Protein AF-A0A9J6C6T1-F1 (afdb_monomer)

Secondary structure (DSSP, 8-state):
--------------GGGGS-EE-SSS-------TTSPP-----EES-TT-EEEEEE-TTS--EEEEEE--

Radius of gyration: 20.82 Å; Cα contacts (8 Å, |Δi|>4): 64; chains: 1; bounding box: 55×36×50 Å

Structure (mmCIF, N/CA/C/O backbone):
data_AF-A0A9J6C6T1-F1
#
_entry.id   AF-A0A9J6C6T1-F1
#
loop_
_atom_site.group_PDB
_atom_site.id
_atom_site.type_symbol
_atom_site.label_atom_id
_atom_site.label_alt_id
_atom_site.label_comp_id
_atom_site.label_asym_id
_atom_site.label_entity_id
_atom_site.label_seq_id
_atom_site.pdbx_PDB_ins_code
_atom_site.Cartn_x
_atom_site.Cartn_y
_atom_site.Cartn_z
_atom_site.occupancy
_atom_site.B_iso_or_equiv
_atom_site.auth_seq_id
_atom_site.auth_comp_id
_atom_site.auth_asym_id
_atom_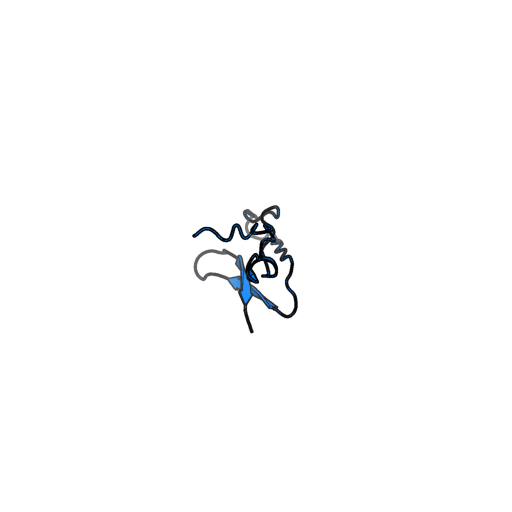site.auth_atom_id
_atom_site.pdbx_PDB_model_num
ATOM 1 N N . MET A 1 1 ? 42.273 24.294 -33.068 1.00 43.97 1 MET A N 1
ATOM 2 C CA . MET A 1 1 ? 41.607 24.973 -31.934 1.00 43.97 1 MET A CA 1
ATOM 3 C C . MET A 1 1 ? 40.168 25.256 -32.327 1.00 43.97 1 MET A C 1
ATOM 5 O O . MET A 1 1 ? 39.965 25.962 -33.305 1.00 43.97 1 MET A O 1
ATOM 9 N N . LYS A 1 2 ? 39.247 24.681 -31.540 1.00 39.81 2 LYS A N 1
ATOM 10 C CA . LYS A 1 2 ? 37.773 24.712 -31.563 1.00 39.81 2 LYS A CA 1
ATOM 11 C C . LYS A 1 2 ? 37.071 24.007 -32.739 1.00 39.81 2 LYS A C 1
ATOM 13 O O . LYS A 1 2 ? 36.562 24.637 -33.656 1.00 39.81 2 LYS A O 1
ATOM 18 N N . GLU A 1 3 ? 36.955 22.684 -32.644 1.00 44.06 3 GLU A N 1
ATOM 19 C CA . GLU A 1 3 ? 35.777 21.996 -33.180 1.00 44.06 3 GLU A CA 1
ATOM 20 C C . GLU A 1 3 ? 34.562 22.360 -32.309 1.00 44.06 3 GLU A C 1
ATOM 22 O O . GLU A 1 3 ? 34.504 22.046 -31.121 1.00 44.06 3 GLU A O 1
ATOM 27 N N . SER A 1 4 ? 33.603 23.067 -32.905 1.00 44.78 4 SER A N 1
ATOM 28 C CA . SER A 1 4 ? 32.277 23.310 -32.342 1.00 44.78 4 SER A CA 1
ATOM 29 C C . SER A 1 4 ? 31.409 22.085 -32.621 1.00 44.78 4 SER A C 1
ATOM 31 O O .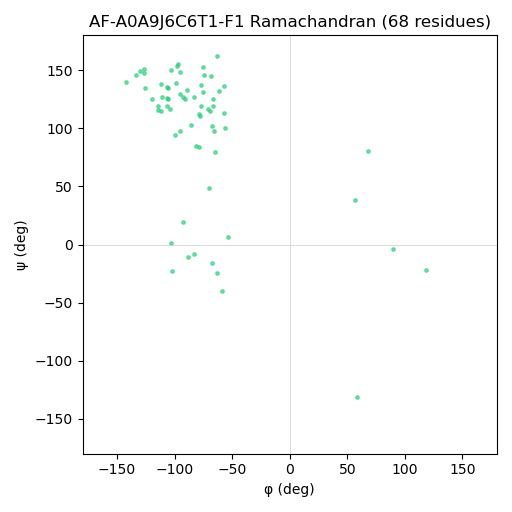 SER A 1 4 ? 30.688 22.061 -33.617 1.00 44.78 4 SER A O 1
ATOM 33 N N . TRP A 1 5 ? 31.475 21.061 -31.769 1.00 45.81 5 TRP A N 1
ATOM 34 C CA . TRP A 1 5 ? 30.449 20.022 -31.781 1.00 45.81 5 TRP A CA 1
ATOM 35 C C . TRP A 1 5 ? 29.211 20.561 -31.065 1.00 45.81 5 TRP A C 1
ATOM 37 O O . TRP A 1 5 ? 29.223 20.804 -29.857 1.00 45.81 5 TRP A O 1
ATOM 47 N N . SER A 1 6 ? 28.146 20.795 -31.827 1.00 38.97 6 SER A N 1
ATOM 48 C CA . SER A 1 6 ? 26.817 21.056 -31.287 1.00 38.97 6 SER A CA 1
ATOM 49 C C . SER A 1 6 ? 26.337 19.763 -30.634 1.00 38.97 6 SER A C 1
ATOM 51 O O . SER A 1 6 ? 25.934 18.823 -31.312 1.00 38.97 6 SER A O 1
ATOM 53 N N . TYR A 1 7 ? 26.407 19.698 -29.306 1.00 53.72 7 TYR A N 1
ATOM 54 C CA . TYR A 1 7 ? 25.708 18.662 -28.557 1.00 53.72 7 TYR A CA 1
ATOM 55 C C . TYR A 1 7 ? 24.208 18.896 -28.747 1.00 53.72 7 TYR A C 1
ATOM 57 O O . TYR A 1 7 ? 23.608 19.744 -28.088 1.00 53.72 7 TYR A O 1
ATOM 65 N N . THR A 1 8 ? 23.588 18.167 -29.674 1.00 51.81 8 THR A N 1
ATOM 66 C CA . THR A 1 8 ? 22.145 17.944 -29.632 1.00 51.81 8 THR A CA 1
ATOM 67 C C . THR A 1 8 ? 21.833 17.314 -28.284 1.00 51.81 8 THR A C 1
ATOM 69 O O . THR A 1 8 ? 22.274 16.202 -27.997 1.00 51.81 8 THR A O 1
ATOM 72 N N . SER A 1 9 ? 21.110 18.052 -27.443 1.00 55.47 9 SER A N 1
ATOM 73 C CA . SER A 1 9 ? 20.542 17.557 -26.193 1.00 55.47 9 SER A CA 1
ATOM 74 C C . SER A 1 9 ? 19.491 16.490 -26.501 1.00 55.47 9 SER A C 1
ATOM 76 O O . SER A 1 9 ? 18.295 16.762 -26.507 1.00 55.47 9 SER A O 1
ATOM 78 N N . SER A 1 10 ? 19.931 15.271 -26.783 1.00 48.97 10 SER A N 1
ATOM 79 C CA . SER A 1 10 ? 19.112 14.074 -26.647 1.00 48.97 10 SER A CA 1
ATOM 80 C C . SER A 1 10 ? 19.424 13.486 -25.277 1.00 48.97 10 SER A C 1
ATOM 82 O O . SER A 1 10 ? 20.455 12.842 -25.090 1.00 48.97 10 SER A O 1
ATOM 84 N N . THR A 1 11 ? 18.568 13.801 -24.310 1.00 45.00 11 THR A N 1
ATOM 85 C CA . THR A 1 11 ? 18.630 13.358 -22.918 1.00 45.00 11 THR A CA 1
ATOM 86 C C . THR A 1 11 ? 18.651 11.828 -22.867 1.00 45.00 11 THR A C 1
ATOM 88 O O . THR A 1 11 ? 17.619 11.180 -23.022 1.00 45.00 11 THR A O 1
ATOM 91 N N . ILE A 1 12 ? 19.831 11.231 -22.687 1.00 56.00 12 ILE A N 1
ATOM 92 C CA . ILE A 1 12 ? 19.949 9.830 -22.273 1.00 56.00 12 ILE A CA 1
ATOM 93 C C . ILE A 1 12 ? 19.690 9.833 -20.769 1.00 56.00 12 ILE A C 1
ATOM 95 O O . ILE A 1 12 ? 20.612 9.928 -19.963 1.00 56.00 12 ILE A O 1
ATOM 99 N N . GLU A 1 13 ? 18.415 9.803 -20.396 1.00 56.22 13 GLU A N 1
ATOM 100 C CA . GLU A 1 13 ? 18.028 9.434 -19.041 1.00 56.22 13 GLU A CA 1
ATOM 101 C C . GLU A 1 13 ? 18.388 7.949 -18.852 1.00 56.22 13 GLU A C 1
ATOM 103 O O . GLU A 1 13 ? 17.996 7.117 -19.680 1.00 56.22 13 GLU A O 1
ATOM 108 N N . PRO A 1 14 ? 19.170 7.578 -17.824 1.00 49.62 14 PRO A N 1
ATOM 109 C CA . PRO A 1 14 ? 19.529 6.186 -17.591 1.00 49.62 14 PRO A CA 1
ATOM 110 C C . PRO A 1 14 ? 18.255 5.382 -17.285 1.00 49.62 14 PRO A C 1
ATOM 112 O O . PRO A 1 14 ? 17.223 5.943 -16.931 1.00 49.62 14 PRO A O 1
ATOM 115 N N . ALA A 1 15 ? 18.311 4.055 -17.404 1.00 54.94 15 ALA A N 1
ATOM 116 C CA . ALA A 1 15 ? 17.190 3.110 -17.282 1.00 54.94 15 ALA A CA 1
ATOM 117 C C . ALA A 1 15 ? 16.318 3.183 -15.991 1.00 54.94 15 ALA A C 1
ATOM 119 O O . ALA A 1 15 ? 15.428 2.356 -15.805 1.00 54.94 15 ALA A O 1
ATOM 120 N N . SER A 1 16 ? 16.518 4.166 -15.108 1.00 54.81 16 SER A N 1
ATOM 121 C CA . SER A 1 16 ? 15.669 4.490 -13.956 1.00 54.81 16 SER A CA 1
ATOM 122 C C . SER A 1 16 ? 14.245 4.925 -14.333 1.00 54.81 16 SER A C 1
ATOM 124 O O . SER A 1 16 ? 13.332 4.729 -13.533 1.00 54.81 16 SER A O 1
ATOM 126 N N . TYR A 1 17 ? 14.009 5.444 -15.546 1.00 59.81 17 TYR A N 1
ATOM 127 C CA . TYR A 1 17 ? 12.657 5.810 -16.009 1.00 59.81 17 TYR A CA 1
ATOM 128 C C . TYR A 1 17 ? 11.715 4.617 -16.213 1.00 59.81 17 TYR A C 1
ATOM 130 O O . TYR A 1 17 ? 10.504 4.813 -16.296 1.00 59.81 17 TYR A O 1
ATOM 138 N N . LEU A 1 18 ? 12.238 3.392 -16.290 1.00 73.25 18 LEU A N 1
ATOM 139 C CA . LEU A 1 18 ? 11.439 2.176 -16.473 1.00 73.25 18 LEU A CA 1
ATOM 140 C C . LEU A 1 18 ? 11.262 1.375 -15.179 1.00 73.25 18 LEU A C 1
ATOM 142 O O . LEU A 1 18 ? 10.624 0.328 -15.201 1.00 73.25 18 LEU A O 1
ATOM 146 N N . ALA A 1 19 ? 11.800 1.852 -14.054 1.00 78.50 19 ALA A N 1
ATOM 147 C CA .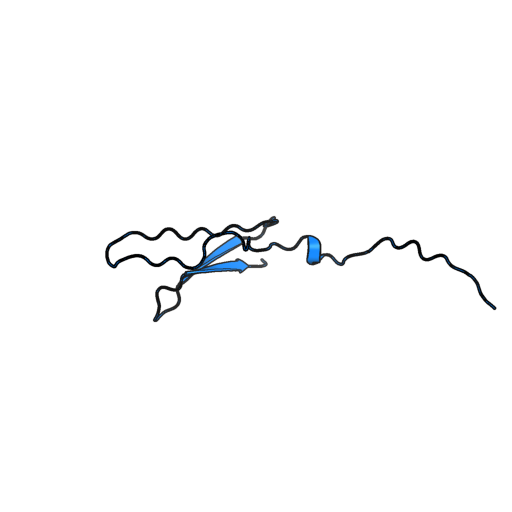 ALA A 1 19 ? 11.642 1.165 -12.782 1.00 78.50 19 ALA A CA 1
ATOM 148 C C . ALA A 1 19 ? 10.176 1.220 -12.297 1.00 78.50 19 ALA A C 1
ATOM 150 O O . ALA A 1 19 ? 9.506 2.254 -12.490 1.00 78.50 19 ALA A O 1
ATOM 151 N N . PRO A 1 20 ? 9.695 0.149 -11.629 1.00 85.31 20 PRO A N 1
ATOM 152 C CA . PRO A 1 20 ? 8.421 0.174 -10.934 1.00 85.31 20 PRO A CA 1
ATOM 153 C C . PRO A 1 20 ? 8.419 1.294 -9.902 1.00 85.31 20 PRO A C 1
ATOM 155 O O . PRO A 1 20 ? 9.396 1.470 -9.170 1.00 85.31 20 PRO A O 1
ATOM 158 N N . TYR A 1 21 ? 7.325 2.040 -9.818 1.00 84.50 21 TYR A N 1
ATOM 159 C CA . TYR A 1 21 ? 7.165 3.058 -8.787 1.00 84.50 21 TYR A CA 1
ATOM 160 C C . TYR A 1 21 ? 5.794 2.962 -8.138 1.00 84.50 21 TYR A C 1
ATOM 162 O O . TYR A 1 21 ? 4.799 2.614 -8.773 1.00 84.50 21 TYR A O 1
ATOM 170 N N . PHE A 1 22 ? 5.756 3.266 -6.845 1.00 86.94 22 PHE A N 1
ATOM 171 C CA . PHE A 1 22 ? 4.508 3.324 -6.105 1.00 86.94 22 PHE A CA 1
ATOM 172 C C . PHE A 1 22 ? 3.757 4.595 -6.467 1.00 86.94 22 PHE A C 1
ATOM 174 O O . PHE A 1 22 ? 4.321 5.691 -6.433 1.00 86.94 22 PHE A O 1
ATOM 181 N N . ASP A 1 23 ? 2.475 4.438 -6.773 1.00 86.50 23 ASP A N 1
ATOM 182 C CA . ASP A 1 23 ? 1.580 5.570 -6.924 1.00 86.50 23 ASP A CA 1
ATOM 183 C C . ASP A 1 23 ? 1.415 6.253 -5.562 1.00 86.50 23 ASP A C 1
ATOM 185 O O . ASP A 1 23 ? 0.974 5.632 -4.583 1.00 86.50 23 ASP A O 1
ATOM 189 N N . MET A 1 24 ? 1.809 7.530 -5.511 1.00 83.44 24 MET A N 1
ATOM 190 C CA . MET A 1 24 ? 1.772 8.350 -4.308 1.00 83.44 24 MET A CA 1
ATOM 191 C C . MET A 1 24 ? 0.395 8.987 -4.042 1.00 83.44 24 MET A C 1
ATOM 193 O O . MET A 1 24 ? 0.145 9.452 -2.928 1.00 83.44 24 MET A O 1
ATOM 197 N N . ASP A 1 25 ? -0.546 8.879 -4.973 1.00 88.38 25 ASP A N 1
ATOM 198 C CA . ASP A 1 25 ? -1.877 9.478 -4.847 1.00 88.38 25 ASP A CA 1
ATOM 199 C C . ASP A 1 25 ? -2.884 8.548 -4.146 1.00 88.38 25 ASP A C 1
ATOM 201 O O . ASP A 1 25 ? -3.959 8.972 -3.722 1.00 88.38 25 ASP A O 1
ATOM 205 N N . VAL A 1 26 ? -2.523 7.275 -3.944 1.00 87.12 26 VAL A N 1
ATOM 206 C CA . VAL A 1 26 ? -3.341 6.309 -3.192 1.00 87.12 26 VAL A CA 1
ATOM 207 C C . VAL A 1 26 ? -3.274 6.566 -1.679 1.00 87.12 26 VAL A C 1
ATOM 209 O O . VAL A 1 26 ? 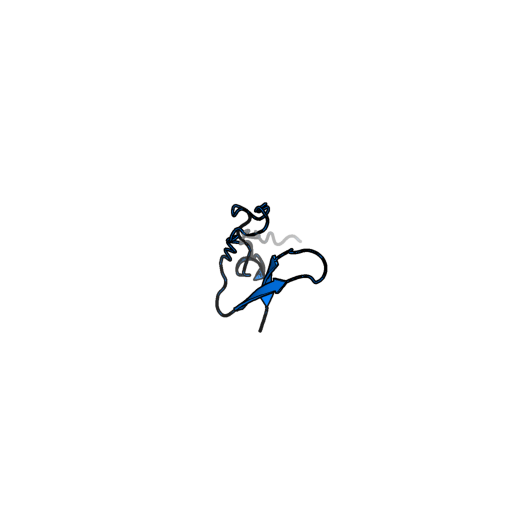-2.239 6.952 -1.132 1.00 87.12 26 VAL A O 1
ATOM 212 N N . GLN A 1 27 ? -4.376 6.317 -0.971 1.00 84.38 27 GLN A N 1
ATOM 213 C CA . GLN A 1 27 ? -4.472 6.511 0.476 1.00 84.38 27 GLN A CA 1
ATOM 214 C C . GLN A 1 27 ? -3.656 5.467 1.263 1.00 84.38 27 GLN A C 1
ATOM 216 O O . GLN A 1 27 ? -3.956 4.277 1.233 1.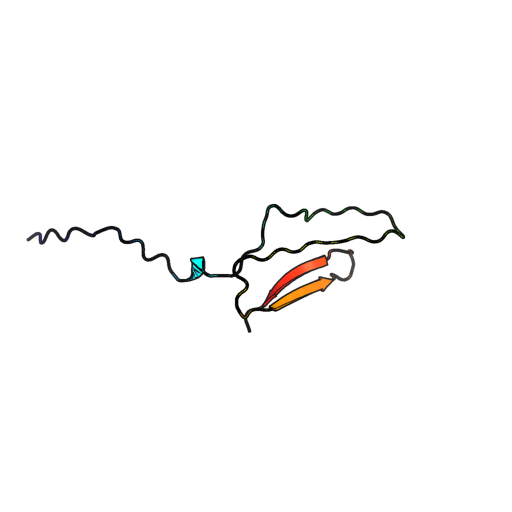00 84.38 27 GLN A O 1
ATOM 221 N N . ARG A 1 28 ? -2.638 5.932 2.005 1.00 83.56 28 ARG A N 1
ATOM 222 C CA . ARG A 1 28 ? -1.720 5.090 2.812 1.00 83.56 28 ARG A CA 1
ATOM 223 C C . ARG A 1 28 ? -2.019 5.100 4.306 1.00 83.56 28 ARG A C 1
ATOM 225 O O . ARG A 1 28 ? -1.655 4.172 5.019 1.00 83.56 28 ARG A O 1
ATOM 232 N N . ASN A 1 29 ? -2.688 6.151 4.767 1.00 84.44 29 ASN A N 1
ATOM 233 C CA . ASN A 1 29 ? -3.033 6.330 6.169 1.00 84.44 29 ASN A CA 1
ATOM 234 C C . ASN A 1 29 ? -4.484 5.898 6.351 1.00 84.44 29 ASN A C 1
ATOM 236 O O . ASN A 1 29 ? -5.413 6.665 6.082 1.00 84.44 29 ASN A O 1
ATOM 240 N N . ILE A 1 30 ? -4.661 4.641 6.745 1.00 84.25 30 ILE A N 1
ATOM 241 C CA . ILE A 1 30 ? -5.969 4.031 6.963 1.00 84.25 30 ILE A CA 1
ATOM 242 C C . ILE A 1 30 ? -6.115 3.772 8.457 1.00 84.25 30 ILE A C 1
ATOM 244 O O . ILE A 1 30 ? -5.390 2.967 9.036 1.00 84.25 30 ILE A O 1
ATOM 248 N N . THR A 1 31 ? -7.068 4.467 9.071 1.00 86.31 31 THR A N 1
ATOM 249 C CA . THR A 1 31 ? -7.454 4.253 10.465 1.00 86.31 31 THR A CA 1
ATOM 250 C C . THR A 1 31 ? -8.799 3.553 10.466 1.00 86.31 31 THR A C 1
ATOM 252 O O . THR A 1 31 ? -9.781 4.087 9.955 1.00 86.31 31 THR A O 1
ATOM 255 N N . VAL A 1 32 ? -8.841 2.352 11.031 1.00 87.25 32 VAL A N 1
ATOM 256 C CA . VAL A 1 32 ? -10.053 1.537 11.135 1.00 87.25 32 VAL A CA 1
ATOM 257 C C . VAL A 1 32 ? -10.257 1.145 12.591 1.00 87.25 32 VAL A C 1
ATOM 259 O O . VAL A 1 32 ? -9.302 1.021 13.358 1.00 87.25 32 VAL A O 1
ATOM 262 N N . THR A 1 33 ? -11.519 1.011 12.992 1.00 90.38 33 THR A N 1
ATOM 263 C CA . THR A 1 33 ? -11.866 0.612 14.357 1.00 90.38 33 THR A CA 1
ATOM 264 C C . THR A 1 33 ? -11.620 -0.880 14.570 1.00 90.38 33 THR A C 1
ATOM 266 O O . THR A 1 33 ? -11.658 -1.687 13.640 1.00 90.38 33 THR A O 1
ATOM 269 N N . ILE A 1 34 ? -11.352 -1.266 15.816 1.00 89.88 34 ILE A N 1
ATOM 270 C CA . ILE A 1 34 ? -11.115 -2.670 16.159 1.00 89.88 34 ILE A CA 1
ATOM 271 C C . ILE A 1 34 ? -12.367 -3.492 15.826 1.00 89.88 34 ILE A C 1
ATOM 273 O O . ILE A 1 34 ? -13.479 -3.116 16.189 1.00 89.88 34 ILE A O 1
ATOM 277 N N . GLY A 1 35 ? -12.171 -4.620 15.140 1.00 91.88 35 GLY A N 1
ATOM 278 C CA . GLY A 1 35 ? -13.252 -5.508 14.701 1.00 91.88 35 GLY A CA 1
ATOM 279 C C . GLY A 1 35 ? -13.827 -5.176 13.322 1.00 91.88 35 GLY A C 1
ATOM 280 O O . GLY A 1 35 ? -14.655 -5.933 12.824 1.00 91.88 35 GLY A O 1
ATOM 281 N N . GLN A 1 36 ? -13.378 -4.092 12.682 1.00 89.44 36 GLN A N 1
ATOM 282 C CA . GLN A 1 36 ? -13.717 -3.780 11.295 1.00 89.44 36 GLN A CA 1
ATOM 283 C C . GLN A 1 36 ? -12.616 -4.222 10.325 1.00 89.44 36 GLN A C 1
ATOM 285 O O . GLN A 1 36 ? -11.438 -4.307 10.672 1.00 89.44 36 GLN A O 1
ATOM 290 N N . THR A 1 37 ? -13.009 -4.500 9.082 1.00 87.56 37 THR A N 1
ATOM 291 C CA . THR A 1 37 ? -12.082 -4.859 8.004 1.00 87.56 37 THR A CA 1
ATOM 292 C C . THR A 1 37 ? -11.483 -3.600 7.384 1.00 87.56 37 THR A C 1
ATOM 294 O O . THR A 1 37 ? -12.214 -2.713 6.947 1.00 87.56 37 THR A O 1
ATOM 297 N N . ALA A 1 38 ? -10.153 -3.537 7.314 1.00 85.50 38 ALA A N 1
ATOM 298 C CA . ALA A 1 38 ? -9.428 -2.493 6.596 1.00 85.50 38 ALA A CA 1
ATOM 299 C C . ALA A 1 38 ? -8.990 -2.994 5.212 1.00 85.50 38 ALA A C 1
ATOM 301 O O . ALA A 1 38 ? -8.507 -4.118 5.087 1.00 85.50 38 ALA A O 1
ATOM 302 N N . PHE A 1 39 ? -9.113 -2.143 4.191 1.00 86.38 39 PHE A N 1
ATOM 303 C CA . PHE A 1 39 ? -8.621 -2.413 2.838 1.00 86.38 39 PHE A CA 1
ATOM 304 C C . PHE A 1 39 ? -7.494 -1.444 2.504 1.00 86.38 39 PHE A C 1
ATOM 306 O O . PHE A 1 39 ? -7.713 -0.237 2.435 1.00 86.38 39 PHE A O 1
ATOM 313 N N . ILE A 1 40 ? -6.291 -1.975 2.298 1.00 85.38 40 ILE A N 1
ATOM 314 C CA . ILE A 1 40 ? -5.116 -1.188 1.923 1.00 85.38 40 ILE A CA 1
ATOM 315 C C . ILE A 1 40 ? -4.860 -1.411 0.440 1.00 85.38 40 ILE A C 1
ATOM 317 O O . ILE A 1 40 ? -4.570 -2.525 0.007 1.00 85.38 40 ILE A O 1
ATOM 321 N N . HIS A 1 41 ? -4.967 -0.338 -0.335 1.00 86.94 41 HIS A N 1
ATOM 322 C CA . HIS A 1 41 ? -4.685 -0.365 -1.760 1.00 86.94 41 HIS A CA 1
ATOM 323 C C . HIS A 1 41 ? -3.215 -0.022 -1.990 1.00 86.94 41 HIS A C 1
ATOM 325 O O . HIS A 1 41 ? -2.734 1.024 -1.561 1.00 86.94 41 HIS A O 1
ATOM 331 N N . CYS A 1 42 ? -2.503 -0.896 -2.693 1.00 86.81 42 CYS A N 1
ATOM 332 C CA . CYS A 1 42 ? -1.180 -0.600 -3.218 1.00 86.81 42 CYS A CA 1
ATOM 333 C C . CYS A 1 42 ? -1.253 -0.602 -4.739 1.00 86.81 42 CYS A C 1
ATOM 335 O O . CYS A 1 42 ? -1.596 -1.620 -5.337 1.00 86.81 42 CYS A O 1
ATOM 337 N N . ARG A 1 43 ? -0.938 0.537 -5.355 1.00 88.19 43 ARG A N 1
ATOM 338 C CA . ARG A 1 43 ? -0.834 0.659 -6.807 1.00 88.19 43 ARG A CA 1
ATOM 339 C C . ARG A 1 43 ? 0.626 0.875 -7.175 1.00 88.19 43 ARG A C 1
ATOM 341 O O . ARG A 1 43 ? 1.285 1.764 -6.636 1.00 88.19 43 ARG A O 1
ATOM 348 N N . VAL A 1 44 ? 1.113 0.033 -8.076 1.00 89.56 44 VAL A N 1
ATOM 349 C CA . VAL A 1 44 ? 2.465 0.100 -8.623 1.00 89.56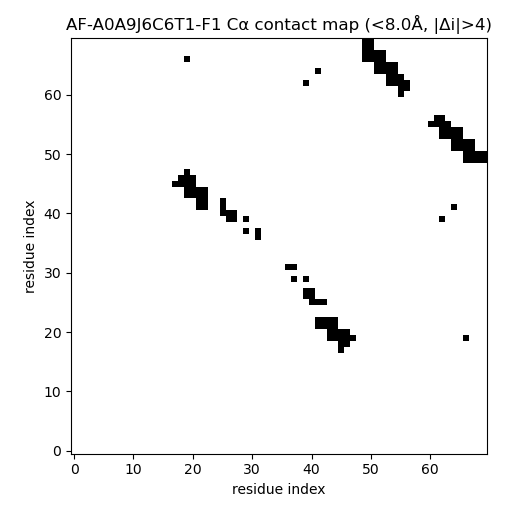 44 VAL A CA 1
ATOM 350 C C . VAL A 1 44 ? 2.339 0.301 -10.120 1.00 89.56 44 VAL A C 1
ATOM 352 O O . VAL A 1 44 ? 1.668 -0.472 -10.799 1.00 89.56 44 VAL A O 1
ATOM 355 N N . GLU A 1 45 ? 2.983 1.338 -10.623 1.00 89.19 45 GLU A N 1
ATOM 356 C CA . GLU A 1 45 ? 3.093 1.609 -12.048 1.00 89.19 45 GLU A CA 1
ATOM 357 C C . GLU A 1 45 ? 4.408 1.040 -12.573 1.00 89.19 45 GLU A C 1
ATOM 359 O O . GLU A 1 45 ? 5.407 1.000 -11.853 1.00 89.19 45 GLU A O 1
ATOM 364 N N . ARG A 1 46 ? 4.418 0.610 -13.840 1.00 87.62 46 ARG A N 1
ATOM 365 C CA . ARG A 1 46 ? 5.591 -0.005 -14.496 1.00 87.62 46 ARG A CA 1
ATOM 366 C C . ARG A 1 46 ? 6.132 -1.246 -13.765 1.00 87.62 46 ARG A C 1
ATOM 368 O O . ARG A 1 46 ? 7.341 -1.442 -13.699 1.00 87.62 46 ARG A O 1
ATOM 375 N N . LEU A 1 47 ? 5.242 -2.086 -13.226 1.00 84.81 47 LEU A N 1
ATOM 376 C CA . LEU A 1 47 ? 5.626 -3.303 -12.496 1.00 84.81 47 LEU A CA 1
ATOM 377 C C . LEU A 1 47 ? 6.452 -4.279 -13.358 1.00 84.81 47 LEU A C 1
ATOM 379 O O . LEU A 1 47 ? 7.432 -4.844 -12.876 1.00 84.81 47 LEU A O 1
ATOM 383 N N . GLY A 1 48 ? 6.090 -4.433 -14.635 1.00 85.69 48 GLY A N 1
ATOM 384 C CA . GLY A 1 48 ? 6.762 -5.364 -15.543 1.00 85.69 48 GLY A CA 1
ATOM 385 C C . GLY A 1 48 ? 6.706 -6.797 -15.012 1.00 85.69 48 GLY A C 1
ATOM 386 O O . GLY A 1 48 ? 5.650 -7.250 -14.580 1.00 85.69 48 GLY A O 1
ATOM 387 N N . ASP A 1 49 ? 7.857 -7.467 -15.001 1.00 84.50 49 ASP A N 1
ATOM 388 C CA . ASP A 1 49 ? 8.009 -8.864 -14.566 1.00 84.50 49 ASP A CA 1
ATOM 389 C C . ASP A 1 49 ? 8.376 -8.989 -13.072 1.00 84.50 49 ASP A C 1
ATOM 391 O O . ASP A 1 49 ? 8.966 -9.984 -12.649 1.00 84.50 49 ASP A O 1
ATOM 395 N N . LYS A 1 50 ? 8.138 -7.938 -12.276 1.00 84.06 50 LYS A N 1
ATOM 396 C CA . LYS A 1 50 ? 8.429 -7.924 -10.836 1.00 84.06 50 LYS A CA 1
ATOM 397 C C . LYS A 1 50 ? 7.183 -8.249 -10.022 1.00 84.06 50 LYS A C 1
ATOM 399 O O . LYS A 1 50 ? 6.062 -7.981 -10.437 1.00 84.06 50 LYS A O 1
ATOM 404 N N . ASP A 1 51 ? 7.404 -8.760 -8.817 1.00 85.88 51 ASP A N 1
ATOM 405 C CA . ASP A 1 51 ? 6.330 -9.120 -7.900 1.00 85.88 51 ASP A CA 1
ATOM 406 C C . ASP A 1 51 ? 6.155 -8.092 -6.781 1.00 85.88 51 ASP A C 1
ATOM 408 O O . ASP A 1 51 ? 7.099 -7.440 -6.312 1.00 85.88 51 ASP A O 1
ATOM 412 N N . VAL A 1 52 ? 4.911 -7.994 -6.316 1.00 84.88 52 VAL A N 1
ATOM 413 C CA . VAL A 1 52 ? 4.513 -7.174 -5.175 1.00 84.88 52 VAL A CA 1
ATOM 414 C C . VAL A 1 52 ? 4.242 -8.078 -3.982 1.00 84.88 52 VAL A C 1
ATOM 416 O O . VAL A 1 52 ? 3.540 -9.080 -4.085 1.00 84.88 52 VAL A O 1
ATOM 419 N N . SER A 1 53 ? 4.758 -7.696 -2.819 1.00 85.25 53 SER A N 1
ATOM 420 C CA . SER A 1 53 ? 4.494 -8.394 -1.563 1.00 85.25 53 SER A CA 1
ATOM 421 C C . SER A 1 53 ? 3.978 -7.439 -0.495 1.00 85.25 53 SER A C 1
ATOM 423 O O . SER A 1 53 ? 4.313 -6.251 -0.477 1.00 85.25 53 SER A O 1
ATOM 425 N N . VAL A 1 54 ? 3.175 -7.983 0.415 1.00 82.19 54 VAL A N 1
ATOM 426 C CA . VAL A 1 54 ? 2.665 -7.267 1.583 1.00 82.19 54 VAL A CA 1
ATOM 427 C C . VAL A 1 54 ? 3.411 -7.778 2.807 1.00 82.19 54 VAL A C 1
ATOM 429 O O . VAL A 1 54 ? 3.479 -8.986 3.043 1.00 82.19 54 VAL A O 1
ATOM 432 N N . LYS A 1 55 ? 4.002 -6.863 3.574 1.00 82.81 55 LYS A N 1
ATOM 433 C CA . LYS A 1 55 ? 4.705 -7.181 4.819 1.00 82.81 55 LYS A CA 1
ATOM 434 C C . LYS A 1 55 ? 3.930 -6.616 6.001 1.00 82.81 55 LYS A C 1
ATOM 436 O O . LYS A 1 55 ? 3.443 -5.490 5.939 1.00 82.81 55 LYS A O 1
ATOM 441 N N . GLN A 1 56 ? 3.833 -7.409 7.063 1.00 79.50 56 GLN A N 1
ATOM 442 C CA . GLN A 1 56 ? 3.261 -7.016 8.346 1.00 79.50 56 GLN A CA 1
ATOM 443 C C . GLN A 1 56 ? 4.409 -6.820 9.341 1.00 79.50 56 GLN A C 1
ATOM 445 O O . GLN A 1 56 ? 5.219 -7.729 9.515 1.00 79.50 56 GLN A O 1
ATOM 450 N N . PHE A 1 57 ? 4.495 -5.651 9.977 1.00 73.00 57 PHE A N 1
ATOM 451 C CA . PHE A 1 57 ? 5.422 -5.443 11.093 1.00 73.00 57 PHE A CA 1
ATOM 452 C C . PHE A 1 57 ? 4.871 -6.083 12.376 1.00 73.00 57 PHE A C 1
ATOM 454 O O . PHE A 1 57 ? 3.689 -5.950 12.691 1.00 73.00 57 PHE A O 1
ATOM 461 N N . GLU A 1 58 ? 5.719 -6.767 13.143 1.00 55.81 58 GLU A N 1
ATOM 462 C CA . GLU A 1 58 ? 5.351 -7.232 14.483 1.00 55.81 58 GLU A CA 1
ATOM 463 C C . GLU A 1 58 ? 5.398 -6.051 15.467 1.00 55.81 58 GLU A C 1
ATOM 465 O O . GLU A 1 58 ? 6.436 -5.419 15.644 1.00 55.81 58 GLU A O 1
ATOM 470 N N . GLY A 1 59 ? 4.261 -5.723 16.088 1.00 58.41 59 GLY A N 1
ATOM 471 C CA . GLY A 1 59 ? 4.153 -4.702 17.145 1.00 58.41 59 GLY A CA 1
ATOM 472 C C . GLY A 1 59 ? 3.249 -3.510 16.813 1.00 58.41 59 GLY A C 1
ATOM 473 O O . GLY A 1 59 ? 2.707 -2.890 17.721 1.00 58.41 59 GLY A O 1
ATOM 474 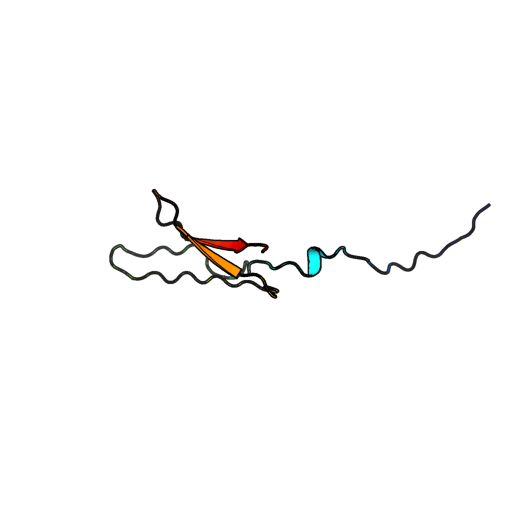N N . PHE A 1 60 ? 3.003 -3.246 15.530 1.00 54.88 60 PHE A N 1
ATOM 475 C CA . PHE A 1 60 ? 1.999 -2.303 15.031 1.00 54.88 60 PHE A CA 1
ATOM 476 C C . PHE A 1 60 ? 1.389 -2.912 13.767 1.00 54.88 60 PHE A C 1
ATOM 478 O O . PHE A 1 60 ? 2.126 -3.473 12.963 1.00 54.88 60 PHE A O 1
ATOM 485 N N . LEU A 1 61 ? 0.072 -2.804 13.555 1.00 57.91 61 LEU A N 1
ATOM 486 C CA . LEU A 1 61 ? -0.607 -3.246 12.320 1.00 57.91 61 LEU A CA 1
ATOM 487 C C . LEU A 1 61 ? -0.248 -2.342 11.116 1.00 57.91 61 LEU A C 1
ATOM 489 O O . LEU A 1 61 ? -1.115 -1.857 10.395 1.00 57.91 61 LEU A O 1
ATOM 493 N N . CYS A 1 62 ? 1.041 -2.078 10.910 1.00 57.16 62 CYS A N 1
ATOM 494 C CA . CYS A 1 62 ? 1.576 -1.389 9.752 1.00 57.16 62 CYS A CA 1
ATOM 495 C C . CYS A 1 62 ? 1.801 -2.423 8.649 1.00 57.16 62 CYS A C 1
ATOM 497 O O . CYS A 1 62 ? 2.769 -3.189 8.682 1.00 57.16 62 CYS A O 1
ATOM 499 N N . TYR A 1 63 ? 0.892 -2.432 7.678 1.00 70.50 63 TYR A N 1
ATOM 500 C CA . TYR A 1 63 ? 1.065 -3.153 6.424 1.00 70.50 63 TYR A CA 1
ATOM 501 C C . TYR A 1 63 ? 1.669 -2.204 5.396 1.00 70.50 63 TYR A C 1
ATOM 503 O O . TYR A 1 63 ? 1.135 -1.122 5.157 1.00 70.50 63 TYR A O 1
ATOM 511 N N . TYR A 1 64 ? 2.776 -2.605 4.779 1.00 74.75 64 TYR A N 1
ATOM 512 C CA . TYR A 1 64 ? 3.394 -1.844 3.700 1.00 74.75 64 TYR A CA 1
ATOM 51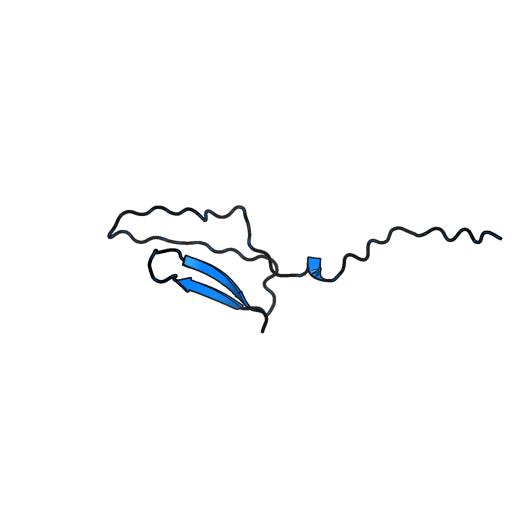3 C C . TYR A 1 64 ? 3.672 -2.744 2.501 1.00 74.75 64 TYR A C 1
ATOM 515 O O . TYR A 1 64 ? 3.874 -3.956 2.617 1.00 74.75 64 TYR A O 1
ATOM 523 N N . CYS A 1 65 ? 3.610 -2.120 1.332 1.00 79.06 65 CYS A N 1
ATOM 524 C CA . CYS A 1 65 ? 3.751 -2.766 0.044 1.00 79.06 65 CYS A CA 1
ATOM 525 C C . CYS A 1 65 ? 5.202 -2.658 -0.431 1.00 79.06 65 CYS A C 1
ATOM 527 O O . CYS A 1 65 ? 5.766 -1.564 -0.436 1.00 79.06 65 CYS A O 1
ATOM 529 N N . CYS A 1 66 ? 5.802 -3.777 -0.836 1.00 77.44 66 CYS A N 1
ATOM 530 C CA . CYS A 1 66 ? 7.176 -3.829 -1.330 1.00 77.44 66 CYS A CA 1
ATOM 531 C C . CYS A 1 66 ? 7.251 -4.475 -2.711 1.00 77.44 66 CYS A C 1
ATOM 533 O O . CYS A 1 66 ? 6.696 -5.555 -2.913 1.00 77.44 66 CYS A O 1
ATOM 535 N N . CYS A 1 67 ? 8.010 -3.848 -3.612 1.00 73.94 67 CYS A N 1
ATOM 536 C CA . CYS A 1 67 ? 8.445 -4.453 -4.868 1.00 73.94 67 CYS A CA 1
ATOM 537 C C . CYS A 1 67 ? 9.771 -5.178 -4.628 1.00 73.94 67 CYS A C 1
ATOM 539 O O . CYS A 1 67 ? 10.682 -4.600 -4.030 1.00 73.94 67 CYS A O 1
ATOM 541 N N . TYR A 1 68 ? 9.892 -6.412 -5.110 1.00 66.75 68 TYR A N 1
ATOM 542 C CA . TYR A 1 68 ? 11.157 -7.143 -5.109 1.00 66.75 68 TYR A CA 1
ATOM 543 C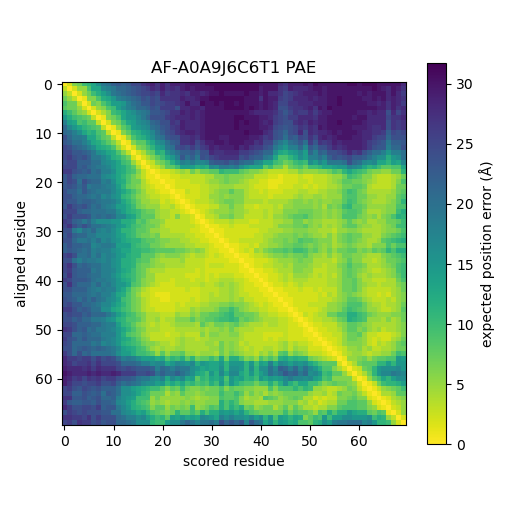 C . TYR A 1 68 ? 11.721 -7.205 -6.530 1.00 66.75 68 TYR A C 1
ATOM 545 O O . TYR A 1 68 ? 10.996 -7.484 -7.484 1.00 66.75 68 TYR A O 1
ATOM 553 N N . LEU A 1 69 ? 13.026 -6.952 -6.680 1.00 55.09 69 LEU A N 1
ATOM 554 C CA . LEU A 1 69 ? 13.733 -7.386 -7.879 1.00 55.09 69 LEU A CA 1
ATOM 555 C C . LEU A 1 69 ? 14.038 -8.878 -7.722 1.00 55.09 69 LEU A C 1
ATOM 557 O O . LEU A 1 69 ? 14.834 -9.235 -6.857 1.00 55.09 69 LEU A O 1
ATOM 561 N N . GLN A 1 70 ? 13.398 -9.713 -8.547 1.00 47.16 70 GLN A N 1
ATOM 562 C CA . GLN A 1 70 ? 13.911 -11.051 -8.870 1.00 47.16 70 GLN A CA 1
ATOM 563 C C . GLN A 1 70 ? 15.341 -10.944 -9.398 1.00 47.16 70 GLN A C 1
ATOM 565 O O . GLN A 1 70 ? 15.546 -10.009 -10.222 1.00 47.16 70 GLN A O 1
#

InterPro domains:
  IPR013783 Immunoglobulin-like fold [G3DSA:2.60.40.10] (15-65)

Mean predicted aligned error: 12.3 Å

pLDDT: mean 72.63, std 16.45, range [38.97, 91.88]

Organism: Polypedilum vanderplanki (NCBI:txid319348)

Sequence (70 aa):
MKESWSYTSSTIEPASYLAPYFDMDVQRNITVTIGQTAFIHCRVERLGDKDVSVKQFEGFLCYYCCCYLQ

Foldseek 3Di:
DDDPDDPPPPDPDDPPVLDKDWDPVADQDDDDDPPDDDDGDTDIPNLPPWDKDWDADPPDRRIDIDIDDD

Solvent-accessible surface area (backbone atoms only — not comparable to full-atom values): 5115 Å² total; per-residue (Å²): 138,81,87,83,77,80,78,75,87,71,82,81,72,65,80,70,83,63,51,61,42,72,56,81,86,55,74,81,85,80,89,71,61,91,93,59,91,78,85,83,69,82,54,66,45,60,47,79,96,47,53,78,46,80,45,74,50,91,93,48,98,52,73,49,79,43,79,48,86,125